Protein AF-A0AA39JKA3-F1 (afdb_monomer_lite)

Organism: NCBI:txid47425

InterPro domains:
  IPR035952 Rhomboid-like superfamily [G3DSA:1.20.1540.10] (3-171)
  IPR035952 Rhomboid-like superfamily [SSF144091] (5-141)

Sequence (172 aa):
MSLQFAPVTRILLVLLGASTLLVSLFDIGPSLALPPTRAQPYRALTHAVFLPDSPSLLLALLILVQTAPTLERRLSSRHLAALLLLIAPLGPVALTAACVYTHALLVPPSYTYSLGFVTLTPHAPTWVLLVLLALLTSPVLAVLGVLGAVLYRSPLLPLPLKRFRPPLPFAP

Structure (mmCIF, N/CA/C/O backbone):
data_AF-A0AA39JKA3-F1
#
_entry.id   AF-A0AA39JKA3-F1
#
loop_
_atom_site.group_PDB
_atom_site.id
_atom_site.type_symbol
_atom_site.label_atom_id
_atom_site.label_alt_id
_atom_site.label_comp_id
_atom_site.label_asym_id
_atom_site.label_entity_id
_atom_site.label_seq_id
_atom_site.pdbx_PDB_ins_code
_atom_site.Cartn_x
_atom_site.Cartn_y
_atom_site.Cartn_z
_atom_site.occupancy
_atom_site.B_iso_or_equiv
_atom_site.auth_seq_id
_atom_site.auth_comp_id
_atom_site.auth_asym_id
_atom_site.auth_atom_id
_atom_site.pdbx_PDB_model_num
ATOM 1 N N . MET A 1 1 ? -9.301 21.800 13.622 1.00 43.41 1 MET A N 1
ATOM 2 C CA . MET A 1 1 ? -8.480 20.586 13.832 1.00 43.41 1 MET A CA 1
ATOM 3 C C . MET A 1 1 ? -7.140 20.795 13.151 1.00 43.41 1 MET A C 1
ATOM 5 O O . MET A 1 1 ? -7.132 20.971 11.941 1.00 43.41 1 MET A O 1
ATOM 9 N N . SER A 1 2 ? -6.032 20.879 13.890 1.00 41.28 2 SER A N 1
ATOM 10 C CA . SER A 1 2 ? -4.717 21.063 13.268 1.00 41.28 2 SER A CA 1
ATOM 11 C C . SER A 1 2 ? -4.327 19.788 12.511 1.00 41.28 2 SER A C 1
ATOM 13 O O . SER A 1 2 ? -4.307 18.690 13.069 1.00 41.28 2 SER A O 1
ATOM 15 N N . LEU A 1 3 ? -4.038 19.927 11.216 1.00 48.34 3 LEU A N 1
ATOM 16 C CA . LEU A 1 3 ? -3.527 18.868 10.338 1.00 48.34 3 LEU A CA 1
ATOM 17 C C . LEU A 1 3 ? -2.053 18.573 10.662 1.00 48.34 3 LEU A C 1
ATOM 19 O O . LEU A 1 3 ? -1.174 18.634 9.803 1.00 48.34 3 LEU A O 1
ATOM 23 N N . GLN A 1 4 ? -1.748 18.293 11.930 1.00 73.62 4 GLN A N 1
ATOM 24 C CA . GLN A 1 4 ? -0.445 17.760 12.299 1.00 73.62 4 GLN A CA 1
ATOM 25 C C . GLN A 1 4 ? -0.398 16.302 11.844 1.00 73.62 4 GLN A C 1
ATOM 27 O O . GLN A 1 4 ? -0.845 15.380 12.533 1.00 73.62 4 GLN A O 1
ATOM 32 N N . PHE A 1 5 ? 0.091 16.118 10.618 1.00 71.44 5 PHE A N 1
ATOM 33 C CA . PHE A 1 5 ? 0.544 14.827 10.131 1.00 71.44 5 PHE A CA 1
ATOM 34 C C . PHE A 1 5 ? 1.642 14.315 11.057 1.00 71.44 5 PHE A C 1
ATOM 36 O O . PHE A 1 5 ? 2.566 15.050 11.413 1.00 71.44 5 PHE A O 1
ATOM 43 N N . ALA A 1 6 ? 1.510 13.056 11.454 1.00 81.19 6 ALA A N 1
ATOM 44 C CA . ALA A 1 6 ? 2.495 12.383 12.274 1.00 81.19 6 ALA A CA 1
ATOM 45 C C . ALA A 1 6 ? 3.797 12.162 11.460 1.00 81.19 6 ALA A C 1
ATOM 47 O O . ALA A 1 6 ? 3.765 12.174 10.219 1.00 81.19 6 ALA A O 1
ATOM 48 N N . PRO A 1 7 ? 4.963 12.094 12.129 1.00 86.69 7 PRO A N 1
ATOM 49 C CA . PRO A 1 7 ? 6.259 12.295 11.485 1.00 86.69 7 PRO A CA 1
ATOM 50 C C . PRO A 1 7 ? 6.556 11.256 10.401 1.00 86.69 7 PRO A C 1
ATOM 52 O O . PRO A 1 7 ? 7.060 11.628 9.342 1.00 86.69 7 PRO A O 1
ATOM 55 N N . VAL A 1 8 ? 6.205 9.982 10.616 1.00 88.06 8 VAL A N 1
ATOM 56 C CA . VAL A 1 8 ? 6.496 8.916 9.641 1.00 88.06 8 VAL A CA 1
ATOM 57 C C . VAL A 1 8 ? 5.632 9.080 8.400 1.00 88.06 8 VAL A C 1
ATOM 59 O O . VAL A 1 8 ? 6.136 8.985 7.284 1.00 88.06 8 VAL A O 1
ATOM 62 N N . THR A 1 9 ? 4.353 9.403 8.581 1.00 89.12 9 THR A N 1
ATOM 63 C CA . THR A 1 9 ? 3.439 9.657 7.467 1.00 89.12 9 THR A CA 1
ATOM 64 C C . THR A 1 9 ? 3.906 10.833 6.614 1.00 89.12 9 THR A C 1
ATOM 66 O O . THR A 1 9 ? 3.898 10.747 5.388 1.00 89.12 9 THR A O 1
ATOM 69 N N . ARG A 1 10 ? 4.356 11.929 7.239 1.00 90.81 10 ARG A N 1
ATOM 70 C CA . ARG A 1 10 ? 4.875 13.089 6.503 1.00 90.81 10 ARG A CA 1
ATOM 71 C C . ARG A 1 10 ? 6.109 12.718 5.684 1.00 90.81 10 ARG A C 1
ATOM 73 O O . ARG A 1 10 ? 6.172 13.076 4.512 1.00 90.81 10 ARG A O 1
ATOM 80 N N . ILE A 1 11 ? 7.057 11.998 6.288 1.00 91.38 11 ILE A N 1
ATOM 81 C CA . ILE A 1 11 ? 8.262 11.538 5.589 1.00 91.38 11 ILE A CA 1
ATOM 82 C C . ILE A 1 11 ? 7.868 10.646 4.414 1.00 91.38 11 ILE A C 1
ATOM 84 O O . ILE A 1 11 ? 8.337 10.889 3.312 1.00 91.38 11 ILE A O 1
ATOM 88 N N . LEU A 1 12 ? 6.968 9.681 4.615 1.00 89.88 12 LEU A N 1
ATOM 89 C CA . LEU A 1 12 ? 6.498 8.785 3.560 1.00 89.88 12 LEU A CA 1
ATOM 90 C C . LEU A 1 12 ? 5.895 9.554 2.376 1.00 89.88 12 LEU A C 1
ATOM 92 O O . LEU A 1 12 ? 6.266 9.297 1.237 1.00 89.88 12 LEU A O 1
ATOM 96 N N . LEU A 1 13 ? 4.991 10.502 2.639 1.00 92.00 13 LEU A N 1
ATOM 97 C CA . LEU A 1 13 ? 4.319 11.281 1.594 1.00 92.00 13 LEU A CA 1
ATOM 98 C C . LEU A 1 13 ? 5.299 12.162 0.811 1.00 92.00 13 LEU A C 1
ATOM 100 O O . LEU A 1 13 ? 5.247 12.197 -0.418 1.00 92.00 13 LEU A O 1
ATOM 104 N N . VAL A 1 14 ? 6.203 12.850 1.517 1.00 91.94 14 VAL A N 1
ATOM 105 C CA . VAL A 1 14 ? 7.230 13.696 0.891 1.00 91.94 14 VAL A CA 1
ATOM 106 C C . VAL A 1 14 ? 8.205 12.844 0.091 1.00 91.94 14 VAL A C 1
ATOM 108 O O . VAL A 1 14 ? 8.522 13.196 -1.035 1.00 91.94 14 VAL A O 1
ATOM 111 N N . LEU A 1 15 ? 8.653 11.715 0.640 1.00 90.44 15 LEU A N 1
ATOM 112 C CA . LEU A 1 15 ? 9.590 10.811 -0.018 1.00 90.44 15 LEU A CA 1
ATOM 113 C C . LEU A 1 15 ? 8.976 10.216 -1.292 1.00 90.44 15 LEU A C 1
ATOM 115 O O . LEU A 1 15 ? 9.625 10.234 -2.335 1.00 90.44 15 LEU A O 1
ATOM 119 N N . LEU A 1 16 ? 7.719 9.760 -1.223 1.00 89.44 16 LEU A N 1
ATOM 120 C CA . LEU A 1 16 ? 6.992 9.226 -2.373 1.00 89.44 16 LEU A CA 1
ATOM 121 C C . LEU A 1 16 ? 6.881 10.278 -3.478 1.00 89.44 16 LEU A C 1
ATOM 123 O O . LEU A 1 16 ? 7.404 10.057 -4.564 1.00 89.44 16 LEU A O 1
ATOM 127 N N . GLY A 1 17 ? 6.318 11.452 -3.170 1.00 89.38 17 GLY A N 1
ATOM 128 C CA . GLY A 1 17 ? 6.129 12.520 -4.156 1.00 89.38 17 GLY A CA 1
ATOM 129 C C . GLY A 1 17 ? 7.433 13.130 -4.685 1.00 89.38 17 GLY A C 1
ATOM 130 O O . GLY A 1 17 ? 7.544 13.411 -5.877 1.00 89.38 17 GLY A O 1
ATOM 131 N N . ALA A 1 18 ? 8.442 13.324 -3.833 1.00 89.75 18 ALA A N 1
ATOM 132 C CA . ALA A 1 18 ? 9.725 13.880 -4.256 1.00 89.75 18 ALA A CA 1
ATOM 133 C C . ALA A 1 18 ? 10.501 12.896 -5.134 1.00 89.75 18 ALA A C 1
ATOM 135 O O . ALA A 1 18 ? 11.060 13.305 -6.146 1.00 89.75 18 ALA A O 1
ATOM 136 N N . SER A 1 19 ? 10.520 11.605 -4.786 1.00 86.38 19 SER A N 1
ATOM 137 C CA . SER A 1 19 ? 11.252 10.606 -5.571 1.00 86.38 19 SER A CA 1
ATOM 138 C C . SER A 1 19 ? 10.693 10.475 -6.986 1.00 86.38 19 SER A C 1
ATOM 140 O O . SER A 1 19 ? 11.451 10.469 -7.947 1.00 86.38 19 SER A O 1
ATOM 142 N N . THR A 1 20 ? 9.373 10.456 -7.137 1.00 86.19 20 THR A N 1
ATOM 143 C CA . THR A 1 20 ? 8.703 10.341 -8.431 1.00 86.19 20 THR A CA 1
ATOM 144 C C . THR A 1 20 ? 8.895 11.593 -9.276 1.00 86.19 20 THR A C 1
ATOM 146 O O . THR A 1 20 ? 9.135 11.481 -10.473 1.00 86.19 20 THR A O 1
ATOM 149 N N . LEU A 1 21 ? 8.867 12.782 -8.659 1.00 86.31 21 LEU A N 1
ATOM 150 C CA . LEU A 1 21 ? 9.174 14.034 -9.352 1.00 86.31 21 LEU A CA 1
ATOM 151 C C . LEU A 1 21 ? 10.630 14.077 -9.810 1.00 86.31 21 LEU A C 1
ATOM 153 O O . LEU A 1 21 ? 10.888 14.441 -10.950 1.00 86.31 21 LEU A O 1
ATOM 157 N N . LEU A 1 22 ? 11.575 13.675 -8.956 1.00 85.38 22 LEU A N 1
ATOM 158 C CA . LEU A 1 22 ? 12.989 13.617 -9.322 1.00 85.38 22 LEU A CA 1
ATOM 159 C C . LEU A 1 22 ? 13.220 12.626 -10.465 1.00 85.38 22 LEU A C 1
ATOM 161 O O . LEU A 1 22 ? 13.893 12.964 -11.434 1.00 85.38 22 LEU A O 1
ATOM 165 N N . VAL A 1 23 ? 12.634 11.429 -10.400 1.00 83.88 23 VAL A N 1
ATOM 166 C CA . VAL A 1 23 ? 12.784 10.440 -11.477 1.00 83.88 23 VAL A CA 1
ATOM 167 C C . VAL A 1 23 ? 12.158 10.936 -12.778 1.00 83.88 23 VAL A C 1
ATOM 169 O O . VAL A 1 23 ? 12.774 10.778 -13.828 1.00 83.88 23 VAL A O 1
ATOM 172 N N . SER A 1 24 ? 10.993 11.583 -12.711 1.00 82.25 24 SER A N 1
ATOM 173 C CA . SER A 1 24 ? 10.351 12.190 -13.880 1.00 82.25 24 SER A CA 1
ATOM 174 C C . SER A 1 24 ? 11.140 13.372 -14.448 1.00 82.25 24 SER A C 1
ATOM 176 O O . SER A 1 24 ? 11.090 13.591 -15.652 1.00 82.25 24 SER A O 1
ATOM 178 N N . LEU A 1 25 ? 11.840 14.144 -13.611 1.00 86.25 25 LEU A N 1
ATOM 179 C CA . LEU A 1 25 ? 12.610 15.316 -14.035 1.00 86.25 25 LEU A CA 1
ATOM 180 C C . LEU A 1 25 ? 13.923 14.923 -14.719 1.00 86.25 25 LEU A C 1
ATOM 182 O O . LEU A 1 25 ? 14.333 15.562 -15.682 1.00 86.25 25 LEU A O 1
ATOM 186 N N . PHE A 1 26 ? 14.589 13.892 -14.200 1.00 84.19 26 PHE A N 1
ATOM 187 C CA . PHE A 1 26 ? 15.895 13.454 -14.690 1.00 84.19 26 PHE A CA 1
ATOM 188 C C . PHE A 1 26 ? 15.824 12.300 -15.700 1.00 84.19 26 PHE A C 1
ATOM 190 O O . PHE A 1 26 ? 16.866 11.862 -16.178 1.00 84.19 26 PHE A O 1
ATOM 197 N N . ASP A 1 27 ? 14.625 11.787 -15.991 1.00 79.69 27 ASP A N 1
ATOM 198 C CA . ASP A 1 27 ? 14.383 10.655 -16.898 1.00 79.69 27 ASP A CA 1
ATOM 199 C C . ASP A 1 27 ? 15.225 9.399 -16.563 1.00 79.69 27 ASP A C 1
ATOM 201 O O . ASP A 1 27 ? 15.658 8.627 -17.416 1.00 79.69 27 ASP A O 1
ATOM 205 N N . ILE A 1 28 ? 15.480 9.169 -15.266 1.00 76.44 28 ILE A N 1
ATOM 206 C CA . ILE A 1 28 ? 16.298 8.037 -14.770 1.00 76.44 28 ILE A CA 1
ATOM 207 C C . ILE A 1 28 ? 15.448 6.753 -14.637 1.00 76.44 28 ILE A C 1
ATOM 209 O O . ILE A 1 28 ? 15.938 5.704 -14.209 1.00 76.44 28 ILE A O 1
ATOM 213 N N . GLY A 1 29 ? 14.170 6.805 -15.032 1.00 66.44 29 GLY A N 1
ATOM 214 C CA . GLY A 1 29 ? 13.178 5.729 -14.921 1.00 66.44 29 GLY A CA 1
ATOM 215 C C . GLY A 1 29 ? 13.695 4.313 -15.223 1.00 66.44 29 GLY A C 1
ATOM 216 O O . GLY A 1 29 ? 13.542 3.433 -14.368 1.00 66.44 29 GLY A O 1
ATOM 217 N N . PRO A 1 30 ? 14.378 4.060 -16.358 1.00 63.31 30 PRO A N 1
ATOM 218 C CA . PRO A 1 30 ? 14.819 2.706 -16.702 1.00 63.31 30 PRO A CA 1
ATOM 219 C C . PRO A 1 30 ? 15.916 2.154 -15.778 1.00 63.31 30 PRO A C 1
ATOM 221 O O . PRO A 1 30 ? 16.021 0.941 -15.604 1.00 63.31 30 PRO A O 1
ATOM 224 N N . SER A 1 31 ? 16.713 3.010 -15.132 1.00 61.81 31 SER A N 1
ATOM 225 C CA . SER A 1 31 ? 17.805 2.564 -14.249 1.00 61.81 31 SER A CA 1
ATOM 226 C C . SER A 1 31 ? 17.314 2.115 -12.868 1.00 61.81 31 SER A C 1
ATOM 228 O O . SER A 1 31 ? 18.002 1.358 -12.179 1.00 61.81 31 SER A O 1
ATOM 230 N N . LEU A 1 32 ? 16.131 2.587 -12.459 1.00 64.56 32 LEU A N 1
ATOM 231 C CA . LEU A 1 32 ? 15.548 2.371 -11.130 1.00 64.56 32 LEU A CA 1
ATOM 232 C C . LEU A 1 32 ? 14.443 1.305 -11.122 1.00 64.56 32 LEU A C 1
ATOM 234 O O . LEU A 1 32 ? 14.140 0.763 -10.062 1.00 64.56 32 LEU A O 1
ATOM 238 N N . ALA A 1 33 ? 13.892 0.968 -12.292 1.00 63.94 33 ALA A N 1
ATOM 239 C CA . ALA A 1 33 ? 12.879 -0.075 -12.467 1.00 63.94 33 ALA A CA 1
ATOM 240 C C . ALA A 1 33 ? 13.440 -1.514 -12.422 1.00 63.94 33 ALA A C 1
ATOM 242 O O . ALA A 1 33 ? 12.682 -2.481 -12.447 1.00 63.94 33 ALA A O 1
ATOM 243 N N . LEU A 1 34 ? 14.766 -1.681 -12.377 1.00 66.88 34 LEU A N 1
ATOM 244 C CA . LEU A 1 34 ? 15.403 -2.998 -12.373 1.00 66.88 34 LEU A CA 1
ATOM 245 C C . LEU A 1 34 ? 15.261 -3.694 -11.006 1.00 66.88 34 LEU A C 1
ATOM 247 O O . LEU A 1 34 ? 15.446 -3.049 -9.968 1.00 66.88 34 LEU A O 1
ATOM 251 N N . PRO A 1 35 ? 15.014 -5.019 -10.984 1.00 65.62 35 PRO A N 1
ATOM 252 C CA . PRO A 1 35 ? 14.874 -5.776 -9.748 1.00 65.62 35 PRO A CA 1
ATOM 253 C C . PRO A 1 35 ? 16.154 -5.713 -8.898 1.00 65.62 35 PRO A C 1
ATOM 255 O O . PRO A 1 35 ? 17.266 -5.613 -9.437 1.00 65.62 35 PRO A O 1
ATOM 258 N N . PRO A 1 36 ? 16.028 -5.778 -7.560 1.00 67.88 36 PRO A N 1
ATOM 259 C CA . PRO A 1 36 ? 17.171 -5.661 -6.669 1.00 67.88 36 PRO A CA 1
ATOM 260 C C . PRO A 1 36 ? 18.120 -6.852 -6.848 1.00 67.88 36 PRO A C 1
ATOM 262 O O . PRO A 1 36 ? 17.762 -8.006 -6.615 1.00 67.88 36 PRO A O 1
ATOM 265 N N . THR A 1 37 ? 19.364 -6.570 -7.228 1.00 75.12 37 THR A N 1
ATOM 266 C CA . THR A 1 37 ? 20.462 -7.541 -7.204 1.00 75.12 37 THR A CA 1
ATOM 267 C C . THR A 1 37 ? 21.138 -7.535 -5.831 1.00 75.12 37 THR A C 1
ATOM 269 O O . THR A 1 37 ? 21.228 -6.495 -5.178 1.00 75.12 37 THR A O 1
ATOM 272 N N . ARG A 1 38 ? 21.660 -8.691 -5.379 1.00 69.94 38 ARG A N 1
ATOM 273 C CA . ARG A 1 38 ? 22.314 -8.848 -4.055 1.00 69.94 38 ARG A CA 1
ATOM 274 C C . ARG A 1 38 ? 23.418 -7.818 -3.775 1.00 69.94 38 ARG A C 1
ATOM 276 O O . ARG A 1 38 ? 23.677 -7.515 -2.618 1.00 69.94 38 ARG A O 1
ATOM 283 N N . ALA A 1 39 ? 24.054 -7.288 -4.817 1.00 76.12 39 ALA A N 1
ATOM 284 C CA . ALA A 1 39 ? 25.145 -6.326 -4.707 1.00 76.12 39 ALA A CA 1
ATOM 285 C C . ALA A 1 39 ? 24.688 -4.868 -4.484 1.00 76.12 39 ALA A C 1
ATOM 287 O O . ALA A 1 39 ? 25.523 -4.019 -4.188 1.00 76.12 39 ALA A O 1
ATOM 288 N N . GLN A 1 40 ? 23.397 -4.544 -4.644 1.00 79.31 40 GLN A N 1
ATOM 289 C CA . GLN A 1 40 ? 22.909 -3.156 -4.663 1.00 79.31 40 GLN A CA 1
ATOM 290 C C . GLN A 1 40 ? 21.624 -2.994 -3.828 1.00 79.31 40 GLN A C 1
ATOM 292 O O . GLN A 1 40 ? 20.536 -2.813 -4.380 1.00 79.31 40 GLN A O 1
ATOM 297 N N . PRO A 1 41 ? 21.722 -3.023 -2.483 1.00 72.12 41 PRO A N 1
ATOM 298 C CA . PRO A 1 41 ? 20.553 -2.985 -1.597 1.00 72.12 41 PRO A CA 1
ATOM 299 C C . PRO A 1 41 ? 19.770 -1.668 -1.683 1.00 72.12 41 PRO A C 1
ATOM 301 O O . PRO A 1 41 ? 18.561 -1.651 -1.461 1.00 72.12 41 PRO A O 1
ATOM 304 N N . TYR A 1 42 ? 20.430 -0.571 -2.066 1.00 73.00 42 TYR A N 1
ATOM 305 C CA . TYR A 1 42 ? 19.782 0.725 -2.267 1.00 73.00 42 TYR A CA 1
ATOM 306 C C . TYR A 1 42 ? 18.697 0.680 -3.356 1.00 73.00 42 TYR A C 1
ATOM 308 O O . TYR A 1 42 ? 17.735 1.438 -3.271 1.00 73.00 42 TYR A O 1
ATOM 316 N N . ARG A 1 43 ? 18.784 -0.250 -4.325 1.00 72.75 43 ARG A N 1
ATOM 317 C CA . ARG A 1 43 ? 17.754 -0.418 -5.364 1.00 72.75 43 ARG A CA 1
ATOM 318 C C . ARG A 1 43 ? 16.422 -0.912 -4.815 1.00 72.75 43 ARG A C 1
ATOM 320 O O . ARG A 1 43 ? 15.377 -0.505 -5.308 1.00 72.75 43 ARG A O 1
ATOM 327 N N . ALA A 1 44 ? 16.441 -1.745 -3.774 1.00 70.69 44 ALA A N 1
ATOM 328 C CA . ALA A 1 44 ? 15.209 -2.191 -3.126 1.00 70.69 44 ALA A CA 1
ATOM 329 C C . ALA A 1 44 ? 14.475 -1.013 -2.467 1.00 70.69 44 ALA A C 1
ATOM 331 O O . ALA A 1 44 ? 13.251 -0.940 -2.516 1.00 70.69 44 ALA A O 1
ATOM 332 N N . LEU A 1 45 ? 15.228 -0.064 -1.898 1.00 67.94 45 LEU A N 1
ATOM 333 C CA . LEU A 1 45 ? 14.662 1.156 -1.325 1.00 67.94 45 LEU A CA 1
ATOM 334 C C . LEU A 1 45 ? 14.127 2.099 -2.398 1.00 67.94 45 LEU A C 1
ATOM 336 O O . LEU A 1 45 ? 13.050 2.648 -2.220 1.00 67.94 45 LEU A O 1
ATOM 340 N N . THR A 1 46 ? 14.820 2.281 -3.521 1.00 71.62 46 THR A N 1
ATOM 341 C CA . THR A 1 46 ? 14.307 3.156 -4.586 1.00 71.62 46 THR A CA 1
ATOM 342 C C . THR A 1 46 ? 13.078 2.564 -5.276 1.00 71.62 46 THR A C 1
ATOM 344 O O . THR A 1 46 ? 12.126 3.289 -5.553 1.00 71.62 46 THR A O 1
ATOM 347 N N . HIS A 1 47 ? 13.048 1.242 -5.471 1.00 73.94 47 HIS A N 1
ATOM 348 C CA . HIS A 1 47 ? 11.891 0.528 -6.018 1.00 73.94 47 HIS A CA 1
ATOM 349 C C . HIS A 1 47 ? 10.668 0.590 -5.082 1.00 73.94 47 HIS A C 1
ATOM 351 O O . HIS A 1 47 ? 9.528 0.521 -5.535 1.00 73.94 47 HIS A O 1
ATOM 357 N N . ALA A 1 48 ? 10.882 0.762 -3.773 1.00 72.00 48 ALA A N 1
ATOM 358 C CA . ALA A 1 48 ? 9.811 0.911 -2.788 1.00 72.00 48 ALA A CA 1
ATOM 359 C C . ALA A 1 48 ? 9.008 2.213 -2.934 1.00 72.00 48 ALA A C 1
ATOM 361 O O . ALA A 1 48 ? 7.867 2.286 -2.483 1.00 72.00 48 ALA A O 1
ATOM 362 N N . VAL A 1 49 ? 9.616 3.250 -3.512 1.00 76.62 49 VAL A N 1
ATOM 363 C CA . VAL A 1 49 ? 9.128 4.635 -3.414 1.00 76.62 49 VAL A CA 1
ATOM 364 C C . VAL A 1 49 ? 8.710 5.192 -4.780 1.00 76.62 49 VAL A C 1
ATOM 366 O O . VAL A 1 49 ? 7.989 6.182 -4.854 1.00 76.62 49 VAL A O 1
ATOM 369 N N . PHE A 1 50 ? 9.091 4.520 -5.865 1.00 80.81 50 PHE A N 1
ATOM 370 C CA . PHE A 1 50 ? 8.854 4.973 -7.229 1.00 80.81 50 PHE A CA 1
ATOM 371 C C . PHE A 1 50 ? 7.577 4.373 -7.845 1.00 80.81 50 PHE A C 1
ATOM 373 O O . PHE A 1 50 ? 7.423 3.153 -7.898 1.00 80.81 50 PHE A O 1
ATOM 380 N N . LEU A 1 51 ? 6.691 5.234 -8.360 1.00 84.00 51 LEU A N 1
ATOM 381 C CA . LEU A 1 51 ? 5.660 4.869 -9.338 1.00 84.00 51 LEU A CA 1
ATOM 382 C C . LEU A 1 51 ? 5.936 5.605 -10.656 1.00 84.00 51 LEU A C 1
ATOM 384 O O . LEU A 1 51 ? 6.134 6.821 -10.617 1.00 84.00 51 LEU A O 1
ATOM 388 N N . PRO A 1 52 ? 5.920 4.909 -11.804 1.00 79.38 52 PRO A N 1
ATOM 389 C CA . PRO A 1 52 ? 6.207 5.527 -13.095 1.00 79.38 52 PRO A CA 1
ATOM 390 C C . PRO A 1 52 ? 5.079 6.442 -13.586 1.00 79.38 52 PRO A C 1
ATOM 392 O O . PRO A 1 52 ? 5.357 7.437 -14.250 1.00 79.38 52 PRO A O 1
ATOM 395 N N . ASP A 1 53 ? 3.823 6.151 -13.238 1.00 87.00 53 ASP A N 1
ATOM 396 C CA . ASP A 1 53 ? 2.672 6.874 -13.784 1.00 87.00 53 ASP A CA 1
ATOM 397 C C . ASP A 1 53 ? 2.142 7.945 -12.820 1.00 87.00 53 ASP A C 1
ATOM 399 O O . ASP A 1 53 ? 1.940 7.718 -11.624 1.00 87.00 53 ASP A O 1
ATOM 403 N N . SER A 1 54 ? 1.815 9.119 -13.362 1.00 89.25 54 SER A N 1
ATOM 404 C CA . SER A 1 54 ? 1.169 10.198 -12.609 1.00 89.25 54 SER A CA 1
ATOM 405 C C . SER A 1 54 ? -0.198 9.829 -11.993 1.00 89.25 54 SER A C 1
ATOM 407 O O . SER A 1 54 ? -0.419 10.202 -10.835 1.00 89.25 54 SER A O 1
ATOM 409 N N . PRO A 1 55 ? -1.118 9.083 -12.653 1.00 91.50 55 PRO A N 1
ATOM 410 C CA . PRO A 1 55 ? -2.387 8.709 -12.026 1.00 91.50 55 PRO A CA 1
ATOM 411 C C . PRO A 1 55 ? -2.205 7.706 -10.884 1.00 91.50 55 PRO A C 1
ATOM 413 O O . PRO A 1 55 ? -2.876 7.823 -9.858 1.00 91.50 55 PRO A O 1
ATOM 416 N N . SER A 1 56 ? -1.292 6.739 -11.020 1.00 90.94 56 SER A N 1
ATOM 417 C CA . SER A 1 56 ? -1.049 5.741 -9.974 1.00 90.94 56 SER A CA 1
ATOM 418 C C . SER A 1 56 ? -0.425 6.386 -8.735 1.00 90.94 56 SER A C 1
ATOM 420 O O . SER A 1 56 ? -0.844 6.095 -7.613 1.00 90.94 56 SER A O 1
ATOM 422 N N . LEU A 1 57 ? 0.482 7.348 -8.925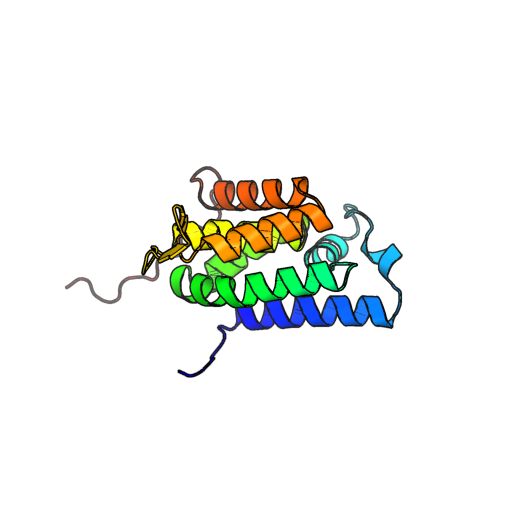 1.00 92.12 57 LEU A N 1
ATOM 423 C CA . LEU A 1 57 ? 1.003 8.192 -7.853 1.00 92.12 57 LEU A CA 1
ATOM 424 C C . LEU A 1 57 ? -0.102 8.969 -7.138 1.00 92.12 57 LEU A C 1
ATOM 426 O O . LEU A 1 57 ? -0.149 8.975 -5.907 1.00 92.12 57 LEU A O 1
ATOM 430 N N . LEU A 1 58 ? -0.987 9.628 -7.892 1.00 93.62 58 LEU A N 1
ATOM 431 C CA . LEU A 1 58 ? -2.063 10.437 -7.320 1.00 93.62 58 LEU A CA 1
ATOM 432 C C . LEU A 1 58 ? -2.973 9.573 -6.442 1.00 93.62 58 LEU A C 1
ATOM 434 O O . LEU A 1 58 ? -3.290 9.953 -5.316 1.00 93.62 58 LEU A O 1
ATOM 438 N N . LEU A 1 59 ? -3.340 8.385 -6.922 1.00 94.81 59 LEU A N 1
ATOM 439 C CA . LEU A 1 59 ? -4.158 7.433 -6.172 1.00 94.81 59 LEU A CA 1
ATOM 440 C C . LEU A 1 59 ? -3.441 6.923 -4.923 1.00 94.81 59 LEU A C 1
ATOM 442 O O . LEU A 1 59 ? -4.034 6.909 -3.845 1.00 94.81 59 LEU A O 1
ATOM 446 N N . ALA A 1 60 ? -2.165 6.553 -5.043 1.00 93.38 60 ALA A N 1
ATOM 447 C CA . ALA A 1 60 ? -1.350 6.121 -3.914 1.00 93.38 60 ALA A CA 1
ATOM 448 C C . ALA A 1 60 ? -1.269 7.206 -2.827 1.00 93.38 60 ALA A C 1
ATOM 450 O O . ALA A 1 60 ? -1.473 6.912 -1.648 1.00 93.38 60 ALA A O 1
ATOM 451 N N . LEU A 1 61 ? -1.040 8.466 -3.213 1.00 93.69 61 LEU A N 1
ATOM 452 C CA . LEU A 1 61 ? -1.021 9.598 -2.288 1.00 93.69 61 LEU A CA 1
ATOM 453 C C . LEU A 1 61 ? -2.391 9.849 -1.657 1.00 93.69 61 LEU A C 1
ATOM 455 O O . LEU A 1 61 ? -2.457 10.023 -0.444 1.00 93.69 61 LEU A O 1
ATOM 459 N N . LEU A 1 62 ? -3.482 9.833 -2.432 1.00 94.50 62 LEU A N 1
ATOM 460 C CA . LEU A 1 62 ? -4.834 10.011 -1.892 1.00 94.50 62 LEU A CA 1
ATOM 461 C C . LEU A 1 62 ? -5.167 8.946 -0.844 1.00 94.50 62 LEU A C 1
ATOM 463 O O . LEU A 1 62 ? -5.652 9.278 0.238 1.00 94.50 62 LEU A O 1
ATOM 467 N N . ILE A 1 63 ? -4.856 7.683 -1.140 1.00 95.25 63 ILE A N 1
ATOM 468 C CA . ILE A 1 63 ? -5.045 6.571 -0.208 1.00 95.25 63 ILE A CA 1
ATOM 469 C C . ILE A 1 63 ? -4.200 6.795 1.051 1.00 95.25 63 ILE A C 1
ATOM 471 O O . ILE A 1 63 ? -4.731 6.768 2.161 1.00 95.25 63 ILE A O 1
ATOM 475 N N . LEU A 1 64 ? -2.900 7.071 0.902 1.00 93.19 64 LEU A N 1
ATOM 476 C CA . LEU A 1 64 ? -1.991 7.249 2.038 1.00 93.19 64 LEU A CA 1
ATOM 477 C C . LEU A 1 64 ? -2.365 8.447 2.908 1.00 93.19 64 L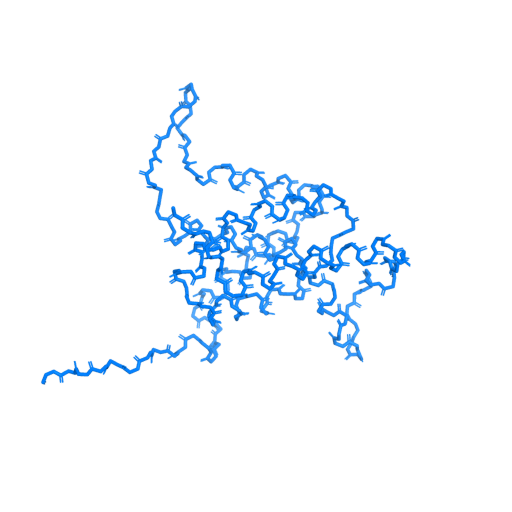EU A C 1
ATOM 479 O O . LEU A 1 64 ? -2.329 8.330 4.129 1.00 93.19 64 LEU A O 1
ATOM 483 N N . VAL A 1 65 ? -2.771 9.572 2.321 1.00 93.50 65 VAL A N 1
ATOM 484 C CA . VAL A 1 65 ? -3.221 10.755 3.071 1.00 93.50 65 VAL A CA 1
ATOM 485 C C . VAL A 1 65 ? -4.451 10.434 3.924 1.00 93.50 65 VAL A C 1
ATOM 487 O O . VAL A 1 65 ? -4.570 10.958 5.031 1.00 93.50 65 VAL A O 1
ATOM 490 N N . GLN A 1 66 ? -5.335 9.548 3.456 1.00 92.44 66 GLN A N 1
ATOM 491 C CA . GLN A 1 66 ? -6.518 9.127 4.208 1.00 92.44 66 GLN A CA 1
ATOM 492 C C . GLN A 1 66 ? -6.201 8.071 5.277 1.00 92.44 66 GLN A C 1
ATOM 494 O O . GLN A 1 66 ? -6.699 8.172 6.398 1.00 92.44 66 GLN A O 1
ATOM 499 N N . THR A 1 67 ? -5.373 7.068 4.964 1.00 92.88 67 THR A N 1
ATOM 500 C CA . THR A 1 67 ? -5.169 5.903 5.845 1.00 92.88 67 THR A CA 1
ATOM 501 C C . THR A 1 67 ? -3.952 6.007 6.763 1.00 92.88 67 THR A C 1
ATOM 503 O O . THR A 1 67 ? -3.977 5.506 7.882 1.00 92.88 67 THR A O 1
ATOM 506 N N . ALA A 1 68 ? -2.849 6.616 6.324 1.00 91.19 68 ALA A N 1
ATOM 507 C CA . ALA A 1 68 ? -1.597 6.587 7.084 1.00 91.19 68 ALA A CA 1
ATOM 508 C C . ALA A 1 68 ? -1.639 7.412 8.391 1.00 91.19 68 ALA A C 1
ATOM 510 O O . ALA A 1 68 ? -1.189 6.895 9.417 1.00 91.19 68 ALA A O 1
ATOM 511 N N . PRO A 1 69 ? -2.240 8.622 8.446 1.00 91.31 69 PRO A N 1
ATOM 512 C CA . PRO A 1 69 ? -2.298 9.392 9.691 1.00 91.31 69 PRO A CA 1
ATOM 513 C C . PRO A 1 69 ? -3.132 8.704 10.776 1.00 91.31 69 PRO A C 1
ATOM 515 O O . PRO A 1 69 ? -2.793 8.755 11.960 1.00 91.31 69 PRO A O 1
ATOM 518 N N . THR A 1 70 ? -4.237 8.062 10.386 1.00 90.62 70 THR A N 1
ATOM 519 C CA . THR A 1 70 ? -5.096 7.304 11.304 1.00 90.62 70 THR A CA 1
ATOM 520 C C . THR A 1 70 ? -4.384 6.051 11.801 1.00 90.62 70 THR A C 1
ATOM 522 O O . THR A 1 70 ? -4.441 5.762 12.996 1.00 90.62 70 THR A O 1
ATOM 525 N N . LEU A 1 71 ? -3.640 5.358 10.933 1.00 90.69 71 LEU A N 1
ATOM 526 C CA . LEU A 1 71 ? -2.799 4.225 11.319 1.00 90.69 71 LEU A CA 1
ATOM 527 C C . LEU A 1 71 ? -1.697 4.609 12.302 1.00 90.69 71 LEU A C 1
ATOM 529 O O . LEU A 1 71 ? -1.534 3.927 13.310 1.00 90.69 71 LEU A O 1
ATOM 533 N N . GLU A 1 72 ? -0.961 5.693 12.055 1.00 90.56 72 GLU A N 1
ATOM 534 C CA . GLU A 1 72 ? 0.163 6.093 12.909 1.00 90.56 72 GLU A CA 1
ATOM 535 C C . GLU A 1 72 ? -0.296 6.384 14.344 1.00 90.56 72 GLU A C 1
ATOM 537 O O . GLU A 1 72 ? 0.345 5.967 15.312 1.00 90.56 72 GLU A O 1
ATOM 542 N N . ARG A 1 73 ? -1.471 7.014 14.481 1.00 88.75 73 ARG A N 1
ATOM 543 C CA . ARG A 1 73 ? -2.111 7.292 15.775 1.00 88.75 73 ARG A CA 1
ATOM 544 C C . ARG A 1 73 ? -2.567 6.026 16.506 1.00 88.75 73 ARG A C 1
ATOM 546 O O . ARG A 1 73 ? -2.628 6.035 17.730 1.00 88.75 73 ARG A O 1
ATOM 553 N N . ARG A 1 74 ? -2.900 4.950 15.783 1.00 89.25 74 ARG A N 1
ATOM 554 C CA . ARG A 1 74 ? -3.397 3.687 16.361 1.00 89.25 74 ARG A CA 1
ATOM 555 C C . ARG A 1 74 ? -2.285 2.674 16.648 1.00 89.25 74 ARG A C 1
ATOM 557 O O . ARG A 1 74 ? -2.339 2.005 17.672 1.00 89.25 74 ARG A O 1
ATOM 564 N N . LEU A 1 75 ? -1.296 2.551 15.763 1.00 84.06 75 LEU A N 1
ATOM 565 C CA . LEU A 1 75 ? -0.236 1.534 15.826 1.00 84.06 75 LEU A CA 1
ATOM 566 C C . LEU A 1 75 ? 1.053 2.018 16.507 1.00 84.06 75 LEU A C 1
ATOM 568 O O . LEU A 1 75 ? 1.901 1.190 16.821 1.00 84.06 75 LEU A O 1
ATOM 572 N N . SER A 1 76 ? 1.206 3.316 16.790 1.00 86.88 76 SER A N 1
ATOM 573 C CA . SER A 1 76 ? 2.495 3.968 17.079 1.00 86.88 76 SER A CA 1
ATOM 574 C C . SER A 1 76 ? 3.407 4.039 15.848 1.00 86.88 76 SER A C 1
ATOM 576 O O . SER A 1 76 ? 3.477 3.116 15.032 1.00 86.88 76 SER A O 1
ATOM 578 N N . SER A 1 77 ? 4.175 5.127 15.744 1.00 87.94 77 SER A N 1
ATOM 579 C CA . SER A 1 77 ? 5.114 5.384 14.646 1.00 87.94 77 SER A CA 1
ATOM 580 C C . SER A 1 77 ? 6.124 4.252 14.437 1.00 87.94 77 SER A C 1
ATOM 582 O O . SER A 1 77 ? 6.484 3.958 13.301 1.00 87.94 77 SER A O 1
ATOM 584 N N . ARG A 1 78 ? 6.550 3.566 15.510 1.00 86.69 78 ARG A N 1
ATOM 585 C CA . ARG A 1 78 ? 7.518 2.457 15.418 1.00 86.69 78 ARG A CA 1
ATOM 586 C C . ARG A 1 78 ? 6.944 1.230 14.707 1.00 86.69 78 ARG A C 1
ATOM 588 O O . ARG A 1 78 ? 7.624 0.650 13.867 1.00 86.69 78 ARG A O 1
ATOM 595 N N . HIS A 1 79 ? 5.706 0.840 15.013 1.00 87.31 79 HIS A N 1
ATOM 596 C CA . HIS A 1 79 ? 5.081 -0.319 14.367 1.00 87.31 79 HIS A CA 1
ATOM 597 C C . HIS A 1 79 ? 4.731 -0.020 12.914 1.00 87.31 79 HIS A C 1
ATOM 599 O O . HIS A 1 79 ? 4.927 -0.878 12.058 1.00 87.31 79 HIS A O 1
ATOM 605 N N . LEU A 1 80 ? 4.283 1.208 12.629 1.00 89.00 80 LEU A N 1
ATOM 606 C CA . LEU A 1 80 ? 4.045 1.644 11.258 1.00 89.00 80 LEU A CA 1
ATOM 607 C C . LEU A 1 80 ? 5.347 1.613 10.451 1.00 89.00 80 LEU A C 1
ATOM 609 O O . LEU A 1 80 ? 5.376 1.014 9.382 1.00 89.00 80 LEU A O 1
ATOM 613 N N . ALA A 1 81 ? 6.442 2.170 10.978 1.00 88.62 81 ALA A N 1
ATOM 614 C CA . ALA A 1 81 ? 7.744 2.122 10.312 1.00 88.62 81 ALA A CA 1
ATOM 615 C C . ALA A 1 81 ? 8.230 0.680 10.080 1.00 88.62 81 ALA A C 1
ATOM 617 O O . ALA A 1 81 ? 8.732 0.372 9.004 1.00 88.62 81 ALA A O 1
ATOM 618 N N . ALA A 1 82 ? 8.033 -0.220 11.050 1.00 88.38 82 ALA A N 1
ATOM 619 C CA . ALA A 1 82 ? 8.380 -1.633 10.904 1.00 88.38 82 ALA A CA 1
ATOM 620 C C . ALA A 1 82 ? 7.568 -2.329 9.800 1.00 88.38 82 ALA A C 1
ATOM 622 O O . ALA A 1 82 ? 8.117 -3.119 9.035 1.00 88.38 82 ALA A O 1
ATOM 623 N N . LEU A 1 83 ? 6.270 -2.024 9.708 1.00 89.56 83 LEU A N 1
ATOM 624 C CA . LEU A 1 83 ? 5.399 -2.531 8.652 1.00 89.56 83 LEU A CA 1
ATOM 625 C C . LEU A 1 83 ? 5.849 -2.016 7.281 1.00 89.56 83 LEU A C 1
ATOM 627 O O . LEU A 1 83 ? 6.019 -2.811 6.359 1.00 89.56 83 LEU A O 1
ATOM 631 N N . LEU A 1 84 ? 6.099 -0.709 7.160 1.00 88.94 84 LEU A N 1
ATOM 632 C CA . LEU A 1 84 ? 6.577 -0.114 5.912 1.00 88.94 84 LEU A CA 1
ATOM 633 C C . LEU A 1 84 ? 7.919 -0.712 5.486 1.00 88.94 84 LEU A C 1
ATOM 635 O O . LEU A 1 84 ? 8.086 -1.034 4.320 1.00 88.94 84 LEU A O 1
ATOM 639 N N . LEU A 1 85 ? 8.855 -0.913 6.416 1.00 87.12 85 LEU A N 1
ATOM 640 C CA . LEU A 1 85 ? 10.167 -1.488 6.112 1.00 87.12 85 LEU A CA 1
ATOM 641 C C . LEU A 1 85 ? 10.054 -2.931 5.603 1.00 87.12 85 LEU A C 1
ATOM 643 O O . LEU A 1 85 ? 10.753 -3.304 4.665 1.00 87.12 85 LEU A O 1
ATOM 647 N N . LEU A 1 86 ? 9.147 -3.728 6.177 1.00 87.75 86 LEU A N 1
ATOM 648 C CA . LEU A 1 86 ? 8.911 -5.107 5.745 1.00 87.75 86 LEU A CA 1
ATOM 649 C C . LEU A 1 86 ? 8.339 -5.186 4.322 1.00 87.75 86 LEU A C 1
ATOM 651 O O . LEU A 1 86 ? 8.692 -6.090 3.570 1.00 87.75 86 LEU A O 1
ATOM 655 N N . ILE A 1 87 ? 7.463 -4.249 3.957 1.00 89.19 87 ILE A N 1
ATOM 656 C CA . ILE A 1 87 ? 6.758 -4.258 2.667 1.00 89.19 87 ILE A CA 1
ATOM 657 C C . ILE A 1 87 ? 7.479 -3.426 1.601 1.00 89.19 87 ILE A C 1
ATOM 659 O O . ILE A 1 87 ? 7.269 -3.661 0.417 1.00 89.19 87 ILE A O 1
ATOM 663 N N . ALA A 1 88 ? 8.378 -2.516 1.988 1.00 86.88 88 ALA A N 1
ATOM 664 C CA . ALA A 1 88 ? 9.170 -1.682 1.086 1.00 86.88 88 ALA A CA 1
ATOM 665 C C . ALA A 1 88 ? 9.725 -2.431 -0.143 1.00 86.88 88 ALA A C 1
ATOM 667 O O . ALA A 1 88 ? 9.494 -1.954 -1.253 1.00 86.88 88 ALA A O 1
ATOM 668 N N . PRO A 1 89 ? 10.366 -3.615 -0.027 1.00 83.62 89 PRO A N 1
ATOM 669 C CA . PRO A 1 89 ? 10.910 -4.301 -1.202 1.00 83.62 89 PRO A CA 1
ATOM 670 C C . PRO A 1 89 ? 9.859 -4.715 -2.246 1.00 83.62 89 PRO A C 1
ATOM 672 O O . PRO A 1 89 ? 10.225 -4.963 -3.390 1.00 83.62 89 PRO A O 1
ATOM 675 N N . LEU A 1 90 ? 8.572 -4.790 -1.886 1.00 85.25 90 LEU A N 1
ATOM 676 C CA . LEU A 1 90 ? 7.485 -5.133 -2.810 1.00 85.25 90 LEU A CA 1
ATOM 677 C C . LEU A 1 90 ? 7.012 -3.930 -3.644 1.00 85.25 90 LEU A C 1
ATOM 679 O O . LEU A 1 90 ? 6.268 -4.113 -4.604 1.00 85.25 90 LEU A O 1
ATOM 683 N N . GLY A 1 91 ? 7.416 -2.708 -3.299 1.00 88.38 91 GLY A N 1
ATOM 684 C CA . GLY A 1 91 ? 7.004 -1.506 -4.014 1.00 88.38 91 GLY A CA 1
ATOM 685 C C . GLY A 1 91 ? 5.862 -0.726 -3.350 1.00 88.38 91 GLY A C 1
ATOM 686 O O . GLY A 1 91 ? 5.231 -1.174 -2.385 1.00 88.38 91 GLY A O 1
ATOM 687 N N . PRO A 1 92 ? 5.548 0.458 -3.891 1.00 89.75 92 PRO A N 1
ATOM 688 C CA . PRO A 1 92 ? 4.613 1.396 -3.272 1.00 89.75 92 PRO A CA 1
ATOM 689 C C . PRO A 1 92 ? 3.146 0.952 -3.365 1.00 89.75 92 PRO A C 1
ATOM 691 O O . PRO A 1 92 ? 2.333 1.270 -2.494 1.00 89.75 92 PRO A O 1
ATOM 694 N N . VAL A 1 93 ? 2.796 0.156 -4.378 1.00 91.69 93 VAL A N 1
ATOM 695 C CA . VAL A 1 93 ? 1.459 -0.448 -4.512 1.00 91.69 93 VAL A CA 1
ATOM 696 C C . VAL A 1 93 ? 1.208 -1.446 -3.379 1.00 91.69 93 VAL A C 1
ATOM 698 O O . VAL A 1 93 ? 0.147 -1.446 -2.762 1.00 91.69 93 VAL A O 1
ATOM 701 N N . ALA A 1 94 ? 2.211 -2.253 -3.032 1.00 92.38 94 ALA A N 1
ATOM 702 C CA . ALA A 1 94 ? 2.109 -3.166 -1.901 1.00 92.38 94 ALA A CA 1
ATOM 703 C C . ALA A 1 94 ? 2.020 -2.406 -0.565 1.00 92.38 94 ALA A C 1
ATOM 705 O O . ALA A 1 94 ? 1.241 -2.790 0.309 1.00 92.38 94 ALA A O 1
ATOM 706 N N . LEU A 1 95 ? 2.765 -1.300 -0.416 1.00 92.12 95 LEU A N 1
ATOM 707 C CA . LEU A 1 95 ? 2.713 -0.441 0.775 1.00 92.12 95 LEU A CA 1
ATOM 708 C C . LEU A 1 95 ? 1.326 0.171 0.985 1.00 92.12 95 LEU A C 1
ATOM 710 O O . LEU A 1 95 ? 0.755 0.057 2.069 1.00 92.12 95 LEU A O 1
ATOM 714 N N . THR A 1 96 ? 0.766 0.783 -0.059 1.00 94.06 96 THR A N 1
ATOM 715 C CA . THR A 1 96 ? -0.590 1.354 -0.015 1.00 94.06 96 THR A CA 1
ATOM 716 C C . THR A 1 96 ? -1.625 0.275 0.301 1.00 94.06 96 THR A C 1
ATOM 718 O O . THR A 1 96 ? -2.481 0.488 1.162 1.00 94.06 96 THR A O 1
ATOM 721 N N . ALA A 1 97 ? -1.499 -0.915 -0.295 1.00 94.69 97 ALA A N 1
ATOM 722 C CA . ALA A 1 97 ? -2.407 -2.026 -0.038 1.00 94.69 97 ALA A CA 1
ATOM 723 C C . ALA A 1 97 ? -2.358 -2.535 1.407 1.00 94.69 97 ALA A C 1
ATOM 725 O O . ALA A 1 97 ? -3.395 -2.746 2.042 1.00 94.69 97 ALA A O 1
ATOM 726 N N . ALA A 1 98 ? -1.156 -2.659 1.964 1.00 94.44 98 ALA A N 1
ATOM 727 C CA . ALA A 1 98 ? -0.966 -3.013 3.360 1.00 94.44 98 ALA A CA 1
ATOM 728 C C . ALA A 1 98 ? -1.537 -1.958 4.320 1.00 94.44 98 ALA A C 1
ATOM 730 O O . ALA A 1 98 ? -2.150 -2.307 5.335 1.00 94.44 98 ALA A O 1
ATOM 731 N N . CYS A 1 99 ? -1.377 -0.670 4.004 1.00 93.38 99 CYS A N 1
ATOM 732 C CA . CYS A 1 99 ? -1.980 0.416 4.772 1.00 93.38 99 CYS A CA 1
ATOM 733 C C . CYS A 1 99 ? -3.512 0.338 4.745 1.00 93.38 99 CYS A C 1
ATOM 735 O O . CYS A 1 99 ? -4.133 0.359 5.803 1.00 93.38 99 CYS A O 1
ATOM 737 N N . VAL A 1 100 ? -4.144 0.167 3.582 1.00 95.50 100 VAL A N 1
ATOM 738 C CA . VAL A 1 100 ? -5.613 0.046 3.505 1.00 95.50 100 VAL A CA 1
ATOM 739 C C . VAL A 1 100 ? -6.115 -1.156 4.299 1.00 95.50 100 VAL A C 1
ATOM 741 O O . VAL A 1 100 ? -7.051 -1.022 5.090 1.00 95.50 100 VAL A O 1
ATOM 744 N N . TYR A 1 101 ? -5.460 -2.310 4.156 1.00 94.81 101 TYR A N 1
ATOM 745 C CA . TYR A 1 101 ? -5.845 -3.517 4.882 1.00 94.81 101 TYR A CA 1
ATOM 746 C C . TYR A 1 101 ? -5.723 -3.344 6.401 1.00 94.81 101 TYR A C 1
ATOM 748 O O . TYR A 1 101 ? -6.663 -3.629 7.144 1.00 94.81 101 TYR A O 1
ATOM 756 N N . THR A 1 102 ? -4.589 -2.830 6.886 1.00 93.25 102 THR A N 1
ATOM 757 C CA . THR A 1 102 ? -4.415 -2.570 8.324 1.00 93.25 102 THR A CA 1
ATOM 758 C C . THR A 1 102 ? -5.379 -1.508 8.839 1.00 93.25 102 THR A C 1
ATOM 760 O O . THR A 1 102 ? -5.870 -1.625 9.961 1.00 93.25 102 THR A O 1
ATOM 763 N N . HIS A 1 103 ? -5.702 -0.507 8.021 1.00 93.12 103 HIS A N 1
ATOM 764 C CA . HIS A 1 103 ? -6.624 0.561 8.383 1.00 93.12 103 HIS A CA 1
ATOM 765 C C . HIS A 1 103 ? -8.046 0.032 8.569 1.00 93.12 103 HIS A C 1
ATOM 767 O O . HIS A 1 103 ? -8.662 0.302 9.599 1.00 93.12 103 HIS A O 1
ATOM 773 N N . ALA A 1 104 ? -8.528 -0.780 7.623 1.00 91.94 104 ALA A N 1
ATOM 774 C CA . ALA A 1 104 ? -9.848 -1.405 7.684 1.00 91.94 104 ALA A CA 1
ATOM 775 C C . ALA A 1 104 ? -10.031 -2.311 8.916 1.00 91.94 104 ALA A C 1
ATOM 777 O O . ALA A 1 104 ? -11.147 -2.501 9.384 1.00 91.94 104 ALA A O 1
ATOM 778 N N . LEU A 1 105 ? -8.940 -2.859 9.459 1.00 90.06 105 LEU A N 1
ATOM 779 C CA . LEU A 1 105 ? -8.977 -3.705 10.653 1.00 90.06 105 LEU A CA 1
ATOM 780 C C . LEU A 1 105 ? -8.921 -2.927 11.972 1.00 90.06 105 LEU A C 1
ATOM 782 O O . LEU A 1 105 ? -9.359 -3.443 12.997 1.00 90.06 105 LEU A O 1
ATOM 786 N N . LEU A 1 106 ? -8.312 -1.740 11.978 1.00 89.25 106 LEU A N 1
ATOM 787 C CA . LEU A 1 106 ? -8.059 -0.967 13.199 1.00 89.25 106 LEU A CA 1
ATOM 788 C C . LEU A 1 106 ? -9.102 0.114 13.454 1.00 89.25 106 LEU A C 1
ATOM 790 O O . LEU A 1 106 ? -9.311 0.506 14.602 1.00 89.25 106 LEU A O 1
ATOM 794 N N . VAL A 1 107 ? -9.711 0.636 12.393 1.00 87.88 107 VAL A N 1
ATOM 795 C CA . VAL A 1 107 ? -10.691 1.712 12.481 1.00 87.88 107 VAL A CA 1
ATOM 796 C C . VAL A 1 107 ? -12.075 1.110 12.266 1.00 87.88 107 VAL A C 1
ATOM 798 O O . VAL A 1 107 ? -12.362 0.691 11.150 1.00 87.88 107 VAL A O 1
ATOM 801 N N . PRO A 1 108 ? -12.934 1.047 13.300 1.00 87.81 108 PRO A N 1
ATOM 802 C CA . PRO A 1 108 ? -14.305 0.597 13.115 1.00 87.81 108 PRO A CA 1
ATOM 803 C C . PRO A 1 108 ? -15.093 1.609 12.263 1.00 87.81 108 PRO A C 1
ATOM 805 O O . PRO A 1 108 ? -14.833 2.816 12.355 1.00 87.81 108 PRO A O 1
ATOM 808 N N . PRO A 1 109 ? -16.071 1.150 11.462 1.00 85.19 109 PRO A N 1
ATOM 809 C CA . PRO A 1 109 ? -16.920 2.043 10.685 1.00 85.19 109 PRO A CA 1
ATOM 810 C C . PRO A 1 109 ? -17.750 2.915 11.634 1.00 85.19 109 PRO A C 1
ATOM 812 O O . PRO A 1 109 ? -18.459 2.406 12.499 1.00 85.19 109 PRO A O 1
ATOM 815 N N . SER A 1 110 ? -17.646 4.235 11.490 1.00 86.81 110 SER A N 1
ATOM 816 C CA . SER A 1 110 ? -18.340 5.196 12.360 1.00 86.81 110 SER A CA 1
ATOM 817 C C . SER A 1 110 ? -19.784 5.470 11.941 1.00 86.81 110 SER A C 1
ATOM 819 O O . SER A 1 110 ? -20.600 5.848 12.774 1.00 86.81 110 SER A O 1
ATOM 821 N N . TYR A 1 111 ? -20.104 5.283 10.663 1.00 86.38 111 TYR A N 1
ATOM 822 C CA . TYR A 1 111 ? -21.447 5.420 10.113 1.00 86.38 111 TYR A CA 1
ATOM 823 C C . TYR A 1 111 ? -21.642 4.429 8.967 1.00 86.38 111 TYR A C 1
ATOM 825 O O . TYR A 1 111 ? -20.683 3.884 8.420 1.00 86.38 111 TYR A O 1
ATOM 833 N N . THR A 1 112 ? -22.895 4.196 8.600 1.00 89.06 112 THR A N 1
ATOM 834 C CA . THR A 1 112 ? -23.269 3.494 7.372 1.00 89.06 112 THR A CA 1
ATOM 835 C C . THR A 1 112 ? -24.116 4.448 6.545 1.00 89.06 112 THR A C 1
ATOM 837 O O . THR A 1 112 ? -24.874 5.240 7.102 1.00 89.06 112 THR A O 1
ATOM 840 N N . TYR A 1 113 ? -23.936 4.443 5.227 1.00 89.69 113 TYR A N 1
ATOM 841 C CA . TYR A 1 113 ? -24.731 5.269 4.322 1.00 89.69 113 TYR A CA 1
ATOM 842 C C . TYR A 1 113 ? -25.278 4.398 3.199 1.00 89.69 113 TYR A C 1
ATOM 844 O O . TYR A 1 113 ? -24.570 3.550 2.660 1.00 89.69 113 TYR A O 1
ATOM 852 N N . SER A 1 114 ? -26.550 4.571 2.860 1.00 89.31 114 SER A N 1
ATOM 853 C CA . SER A 1 114 ? -27.185 3.862 1.753 1.00 89.31 114 SER A CA 1
ATOM 854 C C . SER A 1 114 ? -27.156 4.727 0.497 1.00 89.31 114 SER A C 1
ATOM 856 O O . SER A 1 114 ? -27.601 5.873 0.495 1.00 89.31 114 SER A O 1
ATOM 858 N N . LEU A 1 115 ? -26.620 4.174 -0.589 1.00 89.00 115 LEU A N 1
ATOM 859 C CA . LEU A 1 115 ? -26.754 4.726 -1.936 1.00 89.00 115 LEU A CA 1
ATOM 860 C C . LEU A 1 115 ? -27.713 3.813 -2.696 1.00 89.00 115 LEU A C 1
ATOM 862 O O . LEU A 1 115 ? -27.340 2.733 -3.157 1.00 89.00 115 LEU A O 1
ATOM 866 N N . GLY A 1 116 ? -28.983 4.218 -2.748 1.00 90.44 116 GLY A N 1
ATOM 867 C CA . GLY A 1 116 ? -30.061 3.379 -3.269 1.00 90.44 116 GLY A CA 1
ATOM 868 C C . GLY A 1 116 ? -30.251 2.120 -2.418 1.00 90.44 116 GLY A C 1
ATOM 869 O O . GLY A 1 116 ? -30.534 2.215 -1.226 1.00 90.44 116 GLY A O 1
ATOM 870 N N . PHE A 1 117 ? -30.071 0.946 -3.031 1.00 88.69 117 PHE A N 1
ATOM 871 C CA . PHE A 1 117 ? -30.260 -0.364 -2.389 1.00 88.69 117 PHE A CA 1
ATOM 872 C C . PHE A 1 117 ? -28.992 -0.937 -1.735 1.00 88.69 117 PHE A C 1
ATOM 874 O O . PHE A 1 117 ? -29.048 -2.008 -1.136 1.00 88.69 117 PHE A O 1
ATOM 881 N N . VAL A 1 118 ? -27.844 -0.256 -1.847 1.00 88.88 118 VAL A N 1
ATOM 882 C CA . VAL A 1 118 ? -26.563 -0.749 -1.321 1.00 88.88 118 VAL A CA 1
ATOM 883 C C . VAL A 1 118 ? -26.159 0.053 -0.087 1.00 88.88 118 VAL A C 1
ATOM 885 O O . VAL A 1 118 ? -25.989 1.272 -0.149 1.00 88.88 118 VAL A O 1
ATOM 888 N N . THR A 1 119 ? -25.968 -0.633 1.041 1.00 89.12 119 THR A N 1
ATOM 889 C CA . THR A 1 119 ? -25.398 -0.051 2.263 1.00 89.12 119 THR A CA 1
ATOM 890 C C . THR A 1 119 ? -23.878 -0.026 2.159 1.00 89.12 119 THR A C 1
ATOM 892 O O . THR A 1 119 ? -23.226 -1.071 2.193 1.00 89.12 119 THR A O 1
ATOM 895 N N . LEU A 1 120 ? -23.307 1.166 2.031 1.00 87.56 120 LEU A N 1
ATOM 896 C CA . LEU A 1 120 ? -21.871 1.385 1.959 1.00 87.56 120 LEU A CA 1
ATOM 897 C C . LEU A 1 120 ? -21.307 1.789 3.323 1.00 87.56 120 LEU A C 1
ATOM 899 O O . LEU A 1 120 ? -21.941 2.453 4.148 1.00 87.56 120 LEU A O 1
ATOM 903 N N . THR A 1 121 ? -20.072 1.357 3.547 1.00 89.94 121 THR A N 1
ATOM 904 C CA . THR A 1 121 ? -19.274 1.710 4.720 1.00 89.94 121 THR A CA 1
ATOM 905 C C . THR A 1 121 ? -18.277 2.808 4.349 1.00 89.94 121 THR A C 1
ATOM 907 O O . THR A 1 121 ? -17.876 2.903 3.189 1.00 89.94 121 THR A O 1
ATOM 910 N N . PRO A 1 122 ? -17.792 3.611 5.311 1.00 86.69 122 PRO A N 1
ATOM 911 C CA . PRO A 1 122 ? -16.787 4.650 5.061 1.00 86.69 122 PRO A CA 1
ATOM 912 C C . PRO A 1 122 ? -15.461 4.099 4.515 1.00 86.69 122 PRO A C 1
ATOM 914 O O . PRO A 1 122 ? -14.652 4.854 3.985 1.00 86.69 122 PRO A O 1
ATOM 917 N N . HIS A 1 123 ? -15.231 2.788 4.611 1.00 90.69 123 HIS A N 1
ATOM 918 C CA . HIS A 1 123 ? -14.065 2.127 4.028 1.00 90.69 123 HIS A CA 1
ATOM 919 C C . HIS A 1 123 ? -14.238 1.812 2.537 1.00 90.69 123 HIS A C 1
ATOM 921 O O . HIS A 1 123 ? -13.237 1.660 1.836 1.00 90.69 123 HIS A O 1
ATOM 927 N N . ALA A 1 124 ? -15.473 1.731 2.035 1.00 90.75 124 ALA A N 1
ATOM 928 C CA . ALA A 1 124 ? -15.760 1.436 0.635 1.00 90.75 124 ALA A CA 1
ATOM 929 C C . ALA A 1 124 ? -14.958 2.309 -0.354 1.00 90.75 124 ALA A C 1
ATOM 931 O O . ALA A 1 124 ? -14.288 1.727 -1.207 1.00 90.75 124 ALA A O 1
ATOM 932 N N . PRO A 1 125 ? -14.909 3.657 -0.236 1.00 91.88 125 PRO A N 1
ATOM 933 C CA . PRO A 1 125 ? -14.131 4.473 -1.169 1.00 91.88 125 PRO A CA 1
ATOM 934 C C . PRO A 1 125 ? -12.635 4.140 -1.139 1.00 91.88 125 PRO A C 1
ATOM 936 O O . PRO A 1 125 ? -12.011 4.059 -2.192 1.00 91.88 125 PRO A O 1
ATOM 939 N N . THR A 1 126 ? -12.056 3.871 0.037 1.00 93.00 126 THR A N 1
ATOM 940 C CA . THR A 1 126 ? -10.629 3.511 0.140 1.00 93.00 126 THR A CA 1
ATOM 941 C C . THR A 1 126 ? -10.308 2.174 -0.530 1.00 93.00 126 THR A C 1
ATOM 943 O O . THR A 1 126 ? -9.274 2.051 -1.183 1.00 93.00 126 THR A O 1
ATOM 946 N N . TRP A 1 127 ? -11.210 1.192 -0.435 1.00 93.88 127 TRP A N 1
ATOM 947 C CA . TRP A 1 127 ? -11.071 -0.087 -1.136 1.00 93.88 127 TRP A CA 1
ATOM 948 C C . TRP A 1 127 ? -11.237 0.060 -2.648 1.00 93.88 127 TRP A C 1
ATOM 950 O O . TRP A 1 127 ? -10.475 -0.539 -3.400 1.00 93.88 127 TRP A O 1
ATOM 960 N N . VAL A 1 128 ? -12.177 0.893 -3.100 1.00 94.62 128 VAL A N 1
ATOM 961 C CA . VAL A 1 128 ? -12.361 1.181 -4.531 1.00 94.62 128 VAL A CA 1
ATOM 962 C C . VAL A 1 128 ? -11.113 1.845 -5.115 1.00 94.62 128 VAL A C 1
ATOM 964 O O . VAL A 1 128 ? -10.632 1.413 -6.160 1.00 94.62 128 VAL A O 1
ATOM 967 N N . LEU A 1 129 ? -10.539 2.836 -4.423 1.00 95.12 129 LEU A N 1
ATOM 968 C CA . LEU A 1 129 ? -9.290 3.480 -4.846 1.00 95.12 129 LEU A CA 1
ATOM 969 C C . LEU A 1 129 ? -8.128 2.482 -4.922 1.00 95.12 129 LEU A C 1
ATOM 971 O O . LEU A 1 129 ? -7.344 2.532 -5.867 1.00 95.12 129 LEU A O 1
ATOM 975 N N . LEU A 1 130 ? -8.033 1.557 -3.964 1.00 94.75 130 LEU A N 1
ATOM 976 C CA . LEU A 1 130 ? -7.020 0.502 -3.972 1.00 94.75 130 LEU A CA 1
ATOM 977 C C . LEU A 1 130 ? -7.188 -0.449 -5.156 1.00 94.75 130 LEU A C 1
ATOM 979 O O . LEU A 1 130 ? -6.203 -0.781 -5.808 1.00 94.75 130 LEU A O 1
ATOM 983 N N . VAL A 1 131 ? -8.416 -0.882 -5.448 1.00 95.12 131 VAL A N 1
ATOM 984 C CA . VAL A 1 131 ? -8.698 -1.752 -6.599 1.00 95.12 131 VAL A CA 1
ATOM 985 C C . VAL A 1 131 ? -8.349 -1.036 -7.902 1.00 95.12 131 VAL A C 1
ATOM 987 O O . VAL A 1 131 ? -7.729 -1.630 -8.779 1.00 95.12 131 VAL A O 1
ATOM 990 N N . LEU A 1 132 ? -8.676 0.252 -8.009 1.00 95.38 132 LEU A N 1
ATOM 991 C CA . LEU A 1 132 ? -8.351 1.063 -9.178 1.00 95.38 132 LEU A CA 1
ATOM 992 C C . LE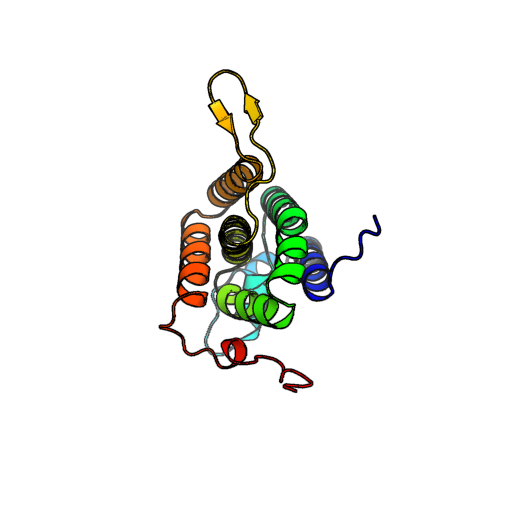U A 1 132 ? -6.829 1.233 -9.344 1.00 95.38 132 LEU A C 1
ATOM 994 O O . LEU A 1 132 ? -6.310 1.037 -10.440 1.00 95.38 132 LEU A O 1
ATOM 998 N N . LEU A 1 133 ? -6.093 1.488 -8.255 1.00 93.44 133 LEU A N 1
ATOM 999 C CA . LEU A 1 133 ? -4.625 1.510 -8.256 1.00 93.44 133 LEU A CA 1
ATOM 1000 C C . LEU A 1 133 ? -4.027 0.154 -8.671 1.00 93.44 133 LEU A C 1
ATOM 1002 O O . LEU A 1 133 ? -3.077 0.110 -9.453 1.00 93.44 133 LEU A O 1
ATOM 1006 N N . ALA A 1 134 ? -4.586 -0.947 -8.169 1.00 93.19 134 ALA A N 1
ATOM 1007 C CA . ALA A 1 134 ? -4.150 -2.304 -8.479 1.00 93.19 134 ALA A CA 1
ATOM 1008 C C . ALA A 1 134 ? -4.378 -2.666 -9.957 1.00 93.19 134 ALA A C 1
ATOM 1010 O O . ALA A 1 134 ? -3.526 -3.310 -10.563 1.00 93.19 134 ALA A O 1
ATOM 1011 N N . LEU A 1 135 ? -5.491 -2.218 -10.546 1.00 93.69 135 LEU A N 1
ATOM 1012 C CA . LEU A 1 135 ? -5.791 -2.384 -11.972 1.00 93.69 135 LEU A CA 1
ATOM 1013 C C . LEU A 1 135 ? -4.831 -1.591 -12.868 1.00 93.69 135 LEU A C 1
ATOM 1015 O O . LEU A 1 135 ? -4.449 -2.080 -13.924 1.00 93.69 135 LEU A O 1
ATOM 1019 N N . LEU A 1 136 ? -4.436 -0.387 -12.444 1.00 91.94 136 LEU A N 1
ATOM 1020 C CA . LEU A 1 136 ? -3.522 0.483 -13.195 1.00 91.94 136 LEU A CA 1
ATOM 1021 C C . LEU A 1 136 ? -2.069 0.004 -13.183 1.00 91.94 136 LEU A C 1
ATOM 1023 O O . LEU A 1 136 ? -1.333 0.285 -14.120 1.00 91.94 136 LEU A O 1
ATOM 1027 N N . THR A 1 137 ? -1.642 -0.664 -12.112 1.00 88.69 137 THR A N 1
ATOM 1028 C CA . THR A 1 137 ? -0.229 -1.007 -11.895 1.00 88.69 137 THR A CA 1
ATOM 1029 C C . THR A 1 137 ? -0.010 -2.512 -11.950 1.00 88.69 137 THR A C 1
ATOM 1031 O O . THR A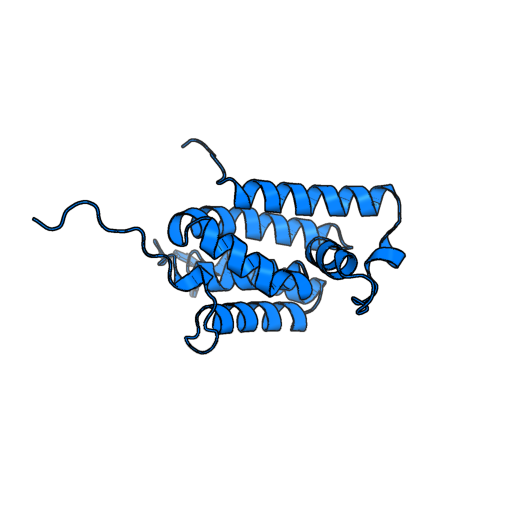 1 137 ? 0.495 -3.042 -12.934 1.00 88.69 137 THR A O 1
ATOM 1034 N N . SER A 1 138 ? -0.384 -3.226 -10.890 1.00 90.06 138 SER A N 1
ATOM 1035 C CA . SER A 1 138 ? -0.467 -4.682 -10.895 1.00 90.06 138 SER A C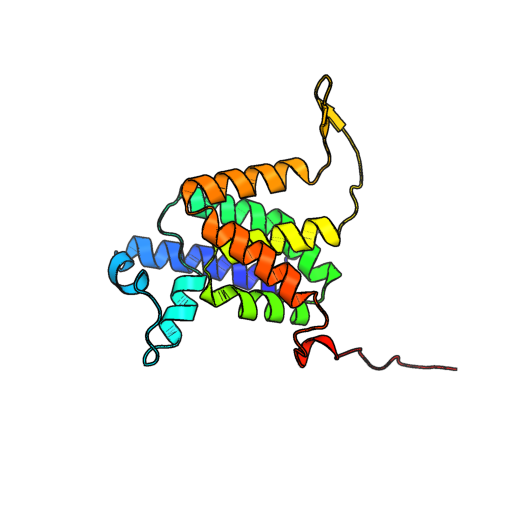A 1
ATOM 1036 C C . SER A 1 138 ? -1.307 -5.202 -9.719 1.00 90.06 138 SER A C 1
ATOM 1038 O O . SER A 1 138 ? -1.057 -4.848 -8.559 1.00 90.06 138 SER A O 1
ATOM 1040 N N . PRO A 1 139 ? -2.261 -6.119 -9.968 1.00 91.62 139 PRO A N 1
ATOM 1041 C CA . PRO A 1 139 ? -3.062 -6.709 -8.900 1.00 91.62 139 PRO A CA 1
ATOM 1042 C C . PRO A 1 139 ? -2.234 -7.639 -8.008 1.00 91.62 139 PRO A C 1
ATOM 1044 O O . PRO A 1 139 ? -2.508 -7.765 -6.817 1.00 91.62 139 PRO A O 1
ATOM 1047 N N . VAL A 1 140 ? -1.177 -8.246 -8.556 1.00 91.81 140 VAL A N 1
ATOM 1048 C CA . VAL A 1 140 ? -0.291 -9.159 -7.821 1.00 91.81 140 VAL A CA 1
ATOM 1049 C C . VAL A 1 140 ? 0.428 -8.434 -6.682 1.00 91.81 140 VAL A C 1
ATOM 1051 O O . VAL A 1 140 ? 0.430 -8.934 -5.559 1.00 91.81 140 VAL A O 1
ATOM 1054 N N . LEU A 1 141 ? 0.981 -7.238 -6.923 1.00 90.44 141 LEU A N 1
ATOM 1055 C CA . LEU A 1 141 ? 1.653 -6.467 -5.870 1.00 90.44 141 LEU A CA 1
ATOM 1056 C C . LEU A 1 141 ? 0.677 -6.020 -4.778 1.00 90.44 141 LEU A C 1
ATOM 1058 O O . LEU A 1 141 ? 1.030 -6.041 -3.600 1.00 90.44 141 LEU A O 1
ATOM 1062 N N . ALA A 1 142 ? -0.559 -5.675 -5.146 1.00 92.25 142 ALA A N 1
ATOM 1063 C CA . ALA A 1 142 ? -1.593 -5.336 -4.174 1.00 92.25 142 ALA A CA 1
ATOM 1064 C C . ALA A 1 142 ? -1.932 -6.536 -3.270 1.00 92.25 142 ALA A C 1
ATOM 1066 O O . ALA A 1 142 ? -1.949 -6.400 -2.046 1.00 92.25 142 ALA A O 1
ATOM 1067 N N . VAL A 1 143 ? -2.119 -7.729 -3.850 1.00 94.06 143 VAL A N 1
ATOM 1068 C CA . VAL A 1 143 ? -2.361 -8.967 -3.089 1.00 94.06 143 VAL A CA 1
ATOM 1069 C C . VAL A 1 143 ? -1.169 -9.304 -2.193 1.00 94.06 143 VAL A C 1
ATOM 1071 O O . VAL A 1 143 ? -1.361 -9.610 -1.017 1.00 94.06 143 VAL A O 1
ATOM 1074 N N . LEU A 1 144 ? 0.063 -9.190 -2.699 1.00 93.12 144 LEU A N 1
ATOM 1075 C CA . LEU A 1 144 ? 1.272 -9.401 -1.900 1.00 93.12 144 LEU A CA 1
ATOM 1076 C C . LEU A 1 144 ? 1.392 -8.392 -0.750 1.00 93.12 144 LEU A C 1
ATOM 1078 O O . LEU A 1 144 ? 1.812 -8.770 0.340 1.00 93.12 144 LEU A O 1
ATOM 1082 N N . GLY A 1 145 ? 0.975 -7.140 -0.948 1.00 91.62 145 GLY A N 1
ATOM 1083 C CA . GLY A 1 145 ? 0.895 -6.137 0.116 1.00 91.62 145 GLY A CA 1
ATOM 1084 C C . GLY A 1 145 ? -0.093 -6.525 1.218 1.00 91.62 145 GLY A C 1
ATOM 1085 O O . G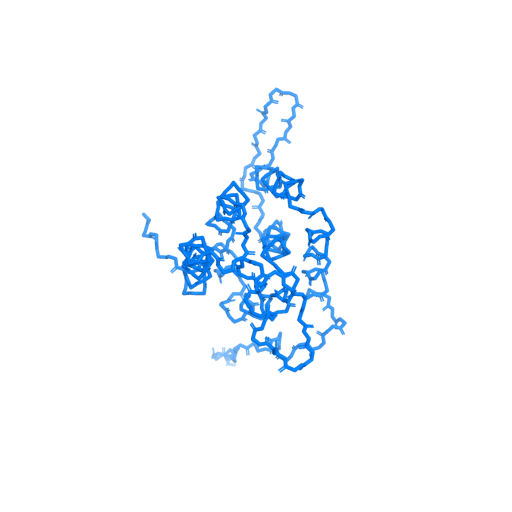LY A 1 145 ? 0.243 -6.473 2.403 1.00 91.62 145 GLY A O 1
ATOM 1086 N N . VAL A 1 146 ? -1.286 -6.997 0.841 1.00 93.56 146 VAL A N 1
ATOM 1087 C CA . VAL A 1 146 ? -2.283 -7.513 1.796 1.00 93.56 146 VAL A CA 1
ATOM 1088 C C . VAL A 1 146 ? -1.737 -8.730 2.545 1.00 93.56 146 VAL A C 1
ATOM 1090 O O . VAL A 1 146 ? -1.802 -8.770 3.774 1.00 93.56 146 VAL A O 1
ATOM 1093 N N . LEU A 1 147 ? -1.133 -9.692 1.841 1.00 92.56 147 LEU A N 1
ATOM 1094 C CA . LEU A 1 147 ? -0.501 -10.862 2.456 1.00 92.56 147 LEU A CA 1
ATOM 1095 C C . LEU A 1 147 ? 0.643 -10.463 3.395 1.00 92.56 147 LEU A C 1
ATOM 1097 O O . LEU A 1 147 ? 0.733 -10.990 4.500 1.00 92.56 147 LEU A O 1
ATOM 1101 N N . GLY A 1 148 ? 1.472 -9.490 3.012 1.00 88.94 148 GLY A N 1
ATOM 1102 C CA . GLY A 1 148 ? 2.531 -8.937 3.856 1.00 88.94 148 GLY A CA 1
ATOM 1103 C C . GLY A 1 148 ? 1.986 -8.336 5.152 1.00 88.94 148 GLY A C 1
ATOM 1104 O O . GLY A 1 148 ? 2.525 -8.585 6.231 1.00 88.94 148 GLY A O 1
ATOM 1105 N N . ALA A 1 149 ? 0.860 -7.624 5.082 1.00 89.56 149 ALA A N 1
ATOM 1106 C CA . ALA A 1 149 ? 0.182 -7.094 6.262 1.00 89.56 149 ALA A CA 1
ATOM 1107 C C . ALA A 1 149 ? -0.443 -8.195 7.143 1.00 89.56 149 ALA A C 1
ATOM 1109 O O . ALA A 1 149 ? -0.373 -8.119 8.374 1.00 89.56 149 ALA A O 1
ATOM 1110 N N . VAL A 1 150 ? -1.015 -9.243 6.538 1.00 91.25 150 VAL A N 1
ATOM 1111 C CA . VAL A 1 150 ? -1.499 -10.438 7.255 1.00 91.25 150 VAL A CA 1
ATOM 1112 C C . VAL A 1 150 ? -0.342 -11.130 7.980 1.00 91.25 150 VAL A C 1
ATOM 1114 O O . VAL A 1 150 ? -0.449 -11.422 9.173 1.00 91.25 150 VAL A O 1
ATOM 1117 N N . LEU A 1 151 ? 0.788 -11.328 7.297 1.00 88.88 151 LEU A N 1
ATOM 1118 C CA . LEU A 1 151 ? 1.994 -11.942 7.852 1.00 88.88 151 LEU A CA 1
ATOM 1119 C C . LEU A 1 151 ? 2.587 -11.107 8.989 1.00 88.88 151 LEU A C 1
ATOM 1121 O O . LEU A 1 151 ? 2.906 -11.666 10.037 1.00 88.88 151 LEU A O 1
ATOM 1125 N N . TYR A 1 152 ? 2.653 -9.781 8.843 1.00 86.00 152 TYR A N 1
ATOM 1126 C CA . TYR A 1 152 ? 3.084 -8.871 9.912 1.00 86.00 152 TYR A CA 1
ATOM 1127 C C . TYR A 1 152 ? 2.226 -9.027 11.179 1.00 86.00 152 TYR A C 1
ATOM 1129 O O . TYR A 1 152 ? 2.722 -9.010 12.315 1.00 86.00 152 TYR A O 1
ATOM 1137 N N . ARG A 1 153 ? 0.914 -9.218 11.004 1.00 81.88 153 ARG A N 1
ATOM 1138 C CA . ARG A 1 153 ? -0.010 -9.422 12.122 1.00 81.88 153 ARG A CA 1
ATOM 1139 C C . ARG A 1 153 ? 0.085 -10.826 12.712 1.00 81.88 153 ARG A C 1
ATOM 1141 O O . ARG A 1 153 ? -0.087 -10.957 13.927 1.00 81.88 153 ARG A O 1
ATOM 1148 N N . SER A 1 154 ? 0.414 -11.833 11.908 1.00 84.88 154 SER A N 1
ATOM 1149 C CA . SER A 1 154 ? 0.555 -13.216 12.364 1.00 84.88 154 SER A CA 1
ATOM 1150 C C . SER A 1 154 ? 1.597 -13.353 13.495 1.00 84.88 154 SER A C 1
ATOM 1152 O O . SER A 1 154 ? 2.541 -12.557 13.588 1.00 84.88 154 SER A O 1
ATOM 1154 N N . PRO A 1 155 ? 1.437 -14.331 14.402 1.00 74.19 155 PRO A N 1
ATOM 1155 C CA . PRO A 1 155 ? 2.437 -14.635 15.426 1.00 74.19 155 PRO A CA 1
ATOM 1156 C C . PRO A 1 155 ? 3.673 -15.354 14.858 1.00 74.19 155 PRO A C 1
ATOM 1158 O O . PRO A 1 155 ? 4.641 -15.551 15.586 1.00 74.19 155 PRO A O 1
ATOM 1161 N N . LEU A 1 156 ? 3.644 -15.740 13.576 1.00 69.50 156 LEU A N 1
ATOM 1162 C CA . LEU A 1 156 ? 4.658 -16.579 12.932 1.00 69.50 156 LEU A CA 1
ATOM 1163 C C . LEU A 1 156 ? 5.989 -15.851 12.716 1.00 69.50 156 LEU A C 1
ATOM 1165 O O . LEU A 1 156 ? 7.036 -16.488 12.697 1.00 69.50 156 LEU A O 1
ATOM 1169 N N . LEU A 1 157 ? 5.958 -14.524 12.575 1.00 66.25 157 LEU A N 1
ATOM 1170 C CA . LEU A 1 157 ? 7.152 -13.690 12.481 1.00 66.25 157 LEU A CA 1
ATOM 1171 C C . LEU A 1 157 ? 7.464 -13.081 13.859 1.00 66.25 157 LEU A C 1
ATOM 1173 O O . LEU A 1 157 ? 6.798 -12.120 14.265 1.00 66.25 157 LEU A O 1
ATOM 1177 N N . PRO A 1 158 ? 8.479 -13.588 14.590 1.00 60.09 158 PRO A N 1
ATOM 1178 C CA . PRO A 1 158 ? 8.949 -12.985 15.830 1.00 60.09 158 PRO A CA 1
ATOM 1179 C C . PRO A 1 158 ? 9.766 -11.724 15.510 1.00 60.09 158 PRO A C 1
ATOM 1181 O O . PRO A 1 158 ? 10.975 -11.672 15.715 1.00 60.09 158 PRO A O 1
ATOM 1184 N N . LEU A 1 159 ? 9.114 -10.689 14.975 1.00 62.84 159 LEU A N 1
ATOM 1185 C CA . LEU A 1 159 ? 9.761 -9.399 14.761 1.00 62.84 159 LEU A CA 1
ATOM 1186 C C . LEU A 1 159 ? 10.074 -8.775 16.133 1.00 62.84 159 LEU A C 1
ATOM 1188 O O . LEU A 1 159 ? 9.148 -8.572 16.930 1.00 62.84 159 LEU A O 1
ATOM 1192 N N . PRO A 1 160 ? 11.344 -8.426 16.422 1.00 56.09 160 PRO A N 1
ATOM 1193 C CA . PRO A 1 160 ? 11.759 -7.903 17.729 1.00 56.09 160 PRO A CA 1
ATOM 1194 C C . PRO A 1 160 ? 11.031 -6.599 18.096 1.00 56.09 160 PRO A C 1
ATOM 1196 O O . PRO A 1 160 ? 10.826 -6.298 19.269 1.00 56.09 160 PRO A O 1
ATOM 1199 N N . LEU A 1 161 ? 10.552 -5.865 17.089 1.00 54.91 161 LEU A N 1
ATOM 1200 C CA . LEU A 1 161 ? 9.847 -4.592 17.236 1.00 54.91 161 LEU A CA 1
ATOM 1201 C C . LEU A 1 161 ? 8.399 -4.731 17.741 1.00 54.91 161 LEU A C 1
ATOM 1203 O O . LEU A 1 161 ? 7.840 -3.752 18.220 1.00 54.91 161 LEU A O 1
ATOM 1207 N N . LYS A 1 162 ? 7.802 -5.932 17.691 1.00 52.69 162 LYS A N 1
ATOM 1208 C CA . LYS A 1 162 ? 6.415 -6.193 18.129 1.00 52.69 162 LYS A CA 1
ATOM 1209 C C . LYS A 1 162 ? 6.285 -6.381 19.651 1.00 52.69 162 LYS A C 1
ATOM 1211 O O . LYS A 1 162 ? 5.175 -6.437 20.172 1.00 52.69 162 LYS A O 1
ATOM 1216 N N . ARG A 1 163 ? 7.409 -6.509 20.374 1.00 52.94 163 ARG A N 1
ATOM 1217 C CA . ARG A 1 163 ? 7.449 -6.837 21.815 1.00 52.94 163 ARG A CA 1
ATOM 1218 C C . ARG A 1 163 ? 7.647 -5.640 22.746 1.00 52.94 163 ARG A C 1
ATOM 1220 O O . ARG A 1 163 ? 7.584 -5.820 23.959 1.00 52.94 163 ARG A O 1
ATOM 1227 N N . PHE A 1 164 ? 7.862 -4.431 22.226 1.00 48.00 164 PHE A N 1
ATOM 1228 C CA . PHE A 1 164 ? 8.103 -3.271 23.085 1.00 48.00 164 PHE A CA 1
ATOM 1229 C C . PHE A 1 164 ? 6.780 -2.721 23.641 1.00 48.00 164 PHE A C 1
ATOM 1231 O O . PHE A 1 164 ? 6.177 -1.811 23.075 1.00 48.00 164 PHE A O 1
ATOM 1238 N N . ARG A 1 165 ? 6.316 -3.288 24.759 1.00 54.47 165 ARG A N 1
ATOM 1239 C CA . ARG A 1 165 ? 5.357 -2.611 25.640 1.00 54.47 165 ARG A CA 1
ATOM 1240 C C . ARG A 1 165 ? 6.149 -1.597 26.474 1.00 54.47 165 ARG A C 1
ATOM 1242 O O . ARG A 1 165 ? 7.132 -2.008 27.089 1.00 54.47 165 ARG A O 1
ATOM 1249 N N . PRO A 1 166 ? 5.792 -0.299 26.493 1.00 49.38 166 PRO A N 1
ATOM 1250 C CA . PRO A 1 166 ? 6.391 0.608 27.462 1.00 49.38 166 PRO A CA 1
ATOM 1251 C C . PRO A 1 166 ? 6.118 0.064 28.876 1.00 49.38 166 PRO A C 1
ATOM 1253 O O . PRO A 1 166 ? 5.018 -0.448 29.113 1.00 49.38 166 PRO A O 1
ATOM 1256 N N . PRO A 1 167 ? 7.098 0.121 29.796 1.00 51.69 167 PRO A N 1
ATOM 1257 C CA . PRO A 1 167 ? 6.858 -0.246 31.184 1.00 51.69 167 PRO A CA 1
ATOM 1258 C C . PRO A 1 167 ? 5.738 0.648 31.719 1.00 51.69 167 PRO A C 1
ATOM 1260 O O . PRO A 1 167 ? 5.788 1.865 31.543 1.00 51.69 167 PRO A O 1
ATOM 1263 N N . LEU A 1 168 ? 4.707 0.044 32.312 1.00 63.47 168 LEU A N 1
ATOM 1264 C CA . LEU A 1 168 ? 3.666 0.789 33.015 1.00 63.47 168 LEU A CA 1
ATOM 1265 C C . LEU A 1 168 ? 4.344 1.540 34.173 1.00 63.47 168 LEU A C 1
ATOM 1267 O O . LEU A 1 168 ? 4.923 0.880 35.039 1.00 63.47 168 LEU A O 1
ATOM 1271 N N . PRO A 1 169 ? 4.320 2.883 34.209 1.00 65.38 169 PRO A N 1
ATOM 1272 C CA . PRO A 1 169 ? 4.685 3.588 35.418 1.00 65.38 169 PRO A CA 1
ATOM 1273 C C . PRO A 1 169 ? 3.541 3.371 36.417 1.00 65.38 169 PRO A C 1
ATOM 1275 O O . PRO A 1 169 ? 2.413 3.788 36.163 1.00 65.38 169 PRO A O 1
ATOM 1278 N N . PHE A 1 170 ? 3.867 2.710 37.529 1.00 61.88 170 PHE A N 1
ATOM 1279 C CA . PHE A 1 170 ? 3.028 2.488 38.714 1.00 61.88 170 PHE A CA 1
ATOM 1280 C C . PHE A 1 170 ? 1.941 1.406 38.575 1.00 61.88 170 PHE A C 1
ATOM 1282 O O . PHE A 1 170 ? 0.813 1.654 38.156 1.00 61.88 170 PHE A O 1
ATOM 1289 N N . ALA A 1 171 ? 2.284 0.192 39.013 1.00 49.50 171 ALA A N 1
ATOM 1290 C CA . ALA A 1 171 ? 1.330 -0.629 39.755 1.00 49.50 171 ALA A CA 1
ATOM 1291 C C . ALA A 1 171 ? 1.349 -0.142 41.226 1.00 49.50 171 ALA A C 1
ATOM 1293 O O . ALA A 1 171 ? 2.439 0.214 41.686 1.00 49.50 171 ALA A O 1
ATOM 1294 N N . PRO A 1 172 ? 0.188 -0.043 41.901 1.00 59.22 172 PRO A N 1
ATOM 1295 C CA . PRO A 1 172 ? 0.071 0.464 43.272 1.00 59.22 172 PRO A CA 1
ATOM 1296 C C . PRO A 1 172 ? 0.775 -0.419 44.307 1.00 59.22 172 PRO A C 1
ATOM 1298 O O . PRO A 1 172 ? 0.857 -1.648 44.078 1.00 59.22 172 PRO A O 1
#

Foldseek 3Di:
DDPPQDDLLVCLLCQLVVLQVVCVVVVCVVVLCDQDDPVCVVSLQSQARYDNDPVLSVLLNVLSSVQVSVCCVQVPPLLLVVLSVQLSSLHSLLNSLLSLLVRPVRDDFPDWDDDDPDIDTPSVVSVVSSVVSCVVPNVVSSVVSNVSNVVSPDPPDVDVSVPDDPPPDDDD

pLDDT: mean 83.03, std 12.75, range [41.28, 95.5]

Secondary structure (DSSP, 8-state):
------HHHHHHHHHHHHHHHHHHHHT-HHHHSSPPPTT-THHHHHHHH--SSHHHHHHHHHHHHHHHHHHHHHH-HHHHHHHHHHHGGG-HHHHHHHHHHHHHHHS-----EEETTEEE-TTHHHHHHHHHHHHHS-HHHHHHHHHHHHHHHSTTS--GGGG-PPPPS---

Radius of gyration: 17.43 Å; chains: 1; bounding box: 55×38×60 Å